Protein AF-A0A9D2SGF0-F1 (afdb_monomer)

Radius of gyration: 11.98 Å; Cα contacts (8 Å, |Δi|>4): 208; chains: 1; bounding box: 24×26×34 Å

Mean predicted aligned error: 2.33 Å

Foldseek 3Di:
DDAAEEEEEEEDQQPFLLVVLLVCVVVVPRHQYEYEYLDPSSQVSNVVSPHPYYDYHQVVLLVRVVRHPHYDYPPQQLDACGPVRSRHPSSND

Sequence (93 aa):
MKQKKLLVIDGQGGRMGAALVSQCKAVGLPVQIIAVGANSAATTAMLKAGADAGATGENPVVVNARDADVICGPMGILTANALWGEITPAMAA

Structure (mmCIF, N/CA/C/O backbone):
data_AF-A0A9D2SGF0-F1
#
_entry.id   AF-A0A9D2SGF0-F1
#
loop_
_atom_site.group_PDB
_atom_site.id
_atom_site.type_symbol
_atom_site.label_atom_id
_atom_site.label_alt_id
_atom_site.label_comp_id
_atom_site.label_asym_id
_atom_site.label_entity_id
_atom_site.label_seq_id
_atom_site.pdbx_PDB_ins_code
_atom_site.Cartn_x
_atom_site.Cartn_y
_atom_site.Cartn_z
_atom_site.occupancy
_atom_site.B_iso_or_equiv
_atom_site.auth_seq_id
_atom_site.auth_comp_id
_atom_site.auth_asym_id
_atom_site.auth_atom_id
_atom_site.pdbx_PDB_model_num
ATOM 1 N N . MET A 1 1 ? -13.944 -5.591 19.385 1.00 64.50 1 MET A N 1
ATOM 2 C CA . MET A 1 1 ? -14.023 -5.874 17.932 1.00 64.50 1 MET A CA 1
ATOM 3 C C . MET A 1 1 ? -12.679 -5.527 17.311 1.00 64.50 1 MET A C 1
ATOM 5 O O . MET A 1 1 ? -12.079 -4.560 17.763 1.00 64.50 1 MET A O 1
ATOM 9 N N . LYS A 1 2 ? -12.178 -6.310 16.346 1.00 78.50 2 LYS A N 1
ATOM 10 C CA . LYS A 1 2 ? -10.927 -5.985 15.638 1.00 78.50 2 LYS A CA 1
ATOM 11 C C . LYS A 1 2 ? -11.146 -4.713 14.805 1.00 78.50 2 LYS A C 1
ATOM 13 O O . LYS A 1 2 ? -12.184 -4.593 14.157 1.00 78.50 2 LYS A O 1
ATOM 18 N N . GLN A 1 3 ? -10.213 -3.762 14.859 1.00 88.56 3 GLN A N 1
ATOM 19 C CA . GLN A 1 3 ? -10.245 -2.577 13.999 1.00 88.56 3 GLN A CA 1
ATOM 20 C C . GLN A 1 3 ? -10.044 -3.010 12.541 1.00 88.56 3 GLN A C 1
ATOM 22 O O . GLN A 1 3 ? -9.145 -3.803 12.265 1.00 88.56 3 GLN A O 1
ATOM 27 N N . LYS A 1 4 ? -10.893 -2.523 11.628 1.00 96.38 4 LYS A N 1
ATOM 28 C CA . LYS A 1 4 ? -10.795 -2.857 10.200 1.00 96.38 4 LYS A CA 1
ATOM 29 C C . LYS A 1 4 ? -9.565 -2.198 9.567 1.00 96.38 4 LYS A C 1
ATOM 31 O O . LYS A 1 4 ? -9.264 -1.048 9.890 1.00 96.38 4 LYS A O 1
ATOM 36 N N . LYS A 1 5 ? -8.901 -2.900 8.649 1.00 97.69 5 LYS A N 1
ATOM 37 C CA . LYS A 1 5 ? -7.679 -2.491 7.946 1.00 97.69 5 LYS A CA 1
ATOM 38 C C . LYS A 1 5 ? -7.974 -2.172 6.478 1.00 97.69 5 LYS A C 1
ATOM 40 O O . LYS A 1 5 ? -8.343 -3.057 5.708 1.00 97.69 5 LYS A O 1
ATOM 45 N N . LEU A 1 6 ? -7.771 -0.912 6.096 1.00 98.50 6 LEU A N 1
ATOM 46 C CA . LEU A 1 6 ? -7.777 -0.436 4.714 1.00 98.50 6 LEU A CA 1
ATOM 47 C C . LEU A 1 6 ? -6.330 -0.303 4.232 1.00 98.50 6 LEU A C 1
ATOM 49 O O . LEU A 1 6 ? -5.590 0.561 4.703 1.00 98.50 6 LEU A O 1
ATOM 53 N N . LEU A 1 7 ? -5.930 -1.148 3.289 1.00 98.69 7 LEU A N 1
ATOM 54 C CA . LEU A 1 7 ? -4.655 -1.026 2.594 1.00 98.69 7 LEU A CA 1
ATOM 55 C C . LEU A 1 7 ? -4.840 -0.140 1.360 1.00 98.69 7 LEU A C 1
ATOM 57 O O . LEU A 1 7 ? -5.623 -0.466 0.472 1.00 98.69 7 LEU A O 1
ATOM 61 N N . VAL A 1 8 ? -4.108 0.968 1.290 1.00 98.62 8 VAL A N 1
ATOM 62 C CA . VAL A 1 8 ? -4.059 1.833 0.110 1.00 98.62 8 VAL A CA 1
ATOM 63 C C . VAL A 1 8 ? -2.730 1.607 -0.593 1.00 98.62 8 VAL A C 1
ATOM 65 O O . VAL A 1 8 ? -1.678 1.911 -0.030 1.00 98.62 8 VAL A O 1
ATOM 68 N N . ILE A 1 9 ? -2.781 1.061 -1.805 1.00 98.56 9 ILE A N 1
ATOM 69 C CA . ILE A 1 9 ? -1.616 0.863 -2.666 1.00 98.56 9 ILE A CA 1
ATOM 70 C C . ILE A 1 9 ? -1.637 1.944 -3.737 1.00 98.56 9 ILE A C 1
ATOM 72 O O . ILE A 1 9 ? -2.655 2.147 -4.393 1.00 98.56 9 ILE A O 1
ATOM 76 N N . ASP A 1 10 ? -0.519 2.629 -3.941 1.00 98.25 10 ASP A N 1
ATOM 77 C CA . ASP A 1 10 ? -0.384 3.562 -5.059 1.00 98.25 10 ASP A CA 1
ATOM 78 C C . ASP A 1 10 ? 1.032 3.524 -5.636 1.00 98.25 10 ASP A C 1
ATOM 80 O O . ASP A 1 10 ? 1.998 3.192 -4.949 1.00 98.25 10 ASP A O 1
ATOM 84 N N . GLY A 1 11 ? 1.157 3.878 -6.906 1.00 96.12 11 GLY A N 1
ATOM 85 C CA . GLY A 1 11 ? 2.434 4.132 -7.563 1.00 96.12 11 GLY A CA 1
ATOM 86 C C . GLY A 1 11 ? 2.530 5.591 -7.989 1.00 96.12 11 GLY A C 1
ATOM 87 O O . GLY A 1 11 ? 1.857 6.457 -7.435 1.00 96.12 11 GLY A O 1
ATOM 88 N N . GLN A 1 12 ? 3.393 5.889 -8.959 1.00 91.94 12 GLN A N 1
ATOM 89 C CA . GLN A 1 12 ? 3.374 7.128 -9.757 1.00 91.94 12 GLN A CA 1
ATOM 90 C C . GLN A 1 12 ? 3.011 8.409 -8.972 1.00 91.94 12 GLN A C 1
ATOM 92 O O . GLN A 1 12 ? 1.963 9.032 -9.163 1.00 91.94 12 GLN A O 1
ATOM 97 N N . GLY A 1 13 ? 3.890 8.822 -8.056 1.00 91.75 13 GLY A N 1
ATOM 98 C CA . GLY A 1 13 ? 3.732 10.058 -7.279 1.00 91.75 13 GLY A CA 1
ATOM 99 C C . GLY A 1 13 ? 2.599 10.076 -6.236 1.00 91.75 13 GLY A C 1
ATOM 100 O O . GLY A 1 13 ? 2.477 11.073 -5.531 1.00 91.75 13 GLY A O 1
ATOM 101 N N . GLY A 1 14 ? 1.785 9.021 -6.103 1.00 94.56 14 GLY A N 1
ATOM 102 C CA . GLY A 1 14 ? 0.857 8.809 -4.980 1.00 94.56 14 GLY A CA 1
ATOM 103 C C . GLY A 1 14 ? -0.396 9.677 -4.939 1.00 94.56 14 GLY A C 1
ATOM 104 O O . GLY A 1 14 ? -1.018 9.792 -3.882 1.00 94.56 14 GLY A O 1
ATOM 105 N N . ARG A 1 15 ? -0.739 10.371 -6.031 1.00 95.81 15 ARG A N 1
ATOM 106 C CA . ARG A 1 15 ? -1.817 11.378 -6.023 1.00 95.81 15 ARG A CA 1
ATOM 107 C C . ARG A 1 15 ? -3.197 10.766 -5.791 1.00 95.81 15 ARG A C 1
ATOM 109 O O . ARG A 1 15 ? -4.009 11.372 -5.095 1.00 95.81 15 ARG A O 1
ATOM 116 N N . MET A 1 16 ? -3.467 9.590 -6.359 1.00 96.75 16 MET A N 1
ATOM 117 C CA . MET A 1 16 ? -4.773 8.938 -6.223 1.00 96.75 16 MET A CA 1
ATOM 118 C C . MET A 1 16 ? -4.956 8.362 -4.819 1.00 96.75 16 MET A C 1
ATOM 120 O O . MET A 1 16 ? -5.980 8.606 -4.182 1.00 96.75 16 MET A O 1
ATOM 124 N N . GLY A 1 17 ? -3.940 7.671 -4.310 1.00 98.06 17 GLY A N 1
ATOM 125 C CA . GLY A 1 17 ? -3.884 7.160 -2.951 1.00 98.06 17 GLY A CA 1
ATOM 126 C C . GLY A 1 17 ? -4.008 8.287 -1.935 1.00 98.06 17 GLY A C 1
ATOM 127 O O . GLY A 1 17 ? -4.834 8.198 -1.035 1.00 98.06 17 GLY A O 1
ATOM 128 N N . ALA A 1 18 ? -3.274 9.391 -2.108 1.00 98.62 18 ALA A N 1
ATOM 129 C CA . ALA A 1 18 ? -3.379 10.554 -1.227 1.00 98.62 18 ALA A CA 1
ATOM 130 C C . ALA A 1 18 ? -4.802 11.138 -1.201 1.00 98.62 18 ALA A C 1
ATOM 132 O O . ALA A 1 18 ? -5.336 11.392 -0.124 1.00 98.62 18 ALA A O 1
ATOM 133 N N . ALA A 1 19 ? -5.449 11.291 -2.363 1.00 98.44 19 ALA A N 1
ATOM 134 C CA . ALA A 1 19 ? -6.826 11.777 -2.431 1.00 98.44 19 ALA A CA 1
ATOM 135 C C . ALA A 1 19 ? -7.808 10.847 -1.697 1.00 98.44 19 ALA A C 1
ATOM 137 O O . ALA A 1 19 ? -8.653 11.323 -0.938 1.00 98.44 19 ALA A O 1
ATOM 138 N N . LEU A 1 20 ? -7.666 9.530 -1.877 1.00 98.06 20 LEU A N 1
ATOM 139 C CA . LEU A 1 20 ? -8.492 8.534 -1.195 1.00 98.06 20 LEU A CA 1
ATOM 140 C C . LEU A 1 20 ? -8.284 8.573 0.324 1.00 98.06 20 LEU A C 1
ATOM 142 O O . LEU A 1 20 ? -9.255 8.644 1.074 1.00 98.06 20 LEU A O 1
ATOM 146 N N . VAL A 1 21 ? -7.028 8.605 0.780 1.00 98.62 21 VAL A N 1
ATOM 147 C CA . VAL A 1 21 ? -6.683 8.713 2.204 1.00 98.62 21 VAL A CA 1
ATOM 148 C C . VAL A 1 21 ? -7.299 9.973 2.814 1.00 98.62 21 VAL A C 1
ATOM 150 O O . VAL A 1 21 ? -7.982 9.879 3.834 1.00 98.62 21 VAL A O 1
ATOM 153 N N . SER A 1 22 ? -7.122 11.138 2.180 1.00 98.56 22 SER A N 1
ATOM 154 C CA . SER A 1 22 ? -7.681 12.397 2.679 1.00 98.56 22 SER A CA 1
ATOM 155 C C . SER A 1 22 ? -9.206 12.363 2.766 1.00 98.56 22 SER A C 1
ATOM 157 O O . SER A 1 22 ? -9.758 12.833 3.757 1.00 98.56 22 SER A O 1
ATOM 159 N N . GLN A 1 23 ? -9.897 11.777 1.784 1.00 98.19 23 GLN A N 1
ATOM 160 C CA . GLN A 1 23 ? -11.356 11.638 1.827 1.00 98.19 23 GLN A CA 1
ATOM 161 C C . GLN A 1 23 ? -11.807 10.703 2.953 1.00 98.19 23 GLN A C 1
ATOM 163 O O . GLN A 1 23 ? -12.701 11.065 3.716 1.00 98.19 23 GLN A O 1
ATOM 168 N N . CYS A 1 24 ? -11.162 9.542 3.117 1.00 97.81 24 CYS A N 1
ATOM 169 C CA . CYS A 1 24 ? -11.457 8.615 4.212 1.00 97.81 24 CYS A CA 1
ATOM 170 C C . CYS A 1 24 ? -11.258 9.266 5.587 1.00 97.81 24 CYS A C 1
ATOM 172 O O . CYS A 1 24 ? -12.084 9.078 6.483 1.00 97.81 24 CYS A O 1
ATOM 174 N N . LYS A 1 25 ? -10.187 10.054 5.756 1.00 97.56 25 LYS A N 1
ATOM 175 C CA . LYS A 1 25 ? -9.941 10.802 6.995 1.00 97.56 25 LYS A CA 1
ATOM 176 C C . LYS A 1 25 ? -10.950 11.933 7.195 1.00 97.56 25 LYS A C 1
ATOM 178 O O . LYS A 1 25 ? -11.442 12.092 8.308 1.00 97.56 25 LYS A O 1
ATOM 183 N N . ALA A 1 26 ? -11.315 12.664 6.141 1.00 98.00 26 ALA A N 1
A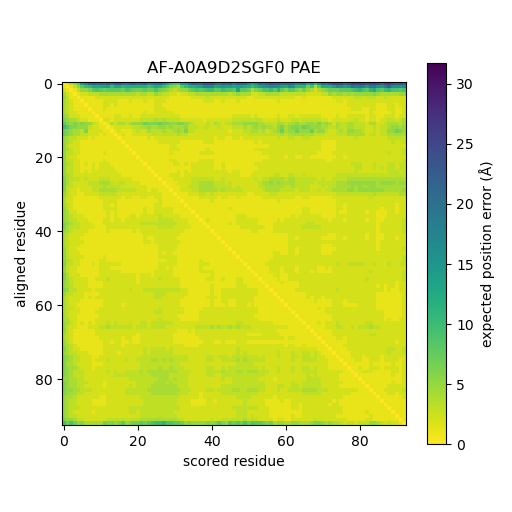TOM 184 C CA . ALA A 1 26 ? -12.287 13.757 6.213 1.00 98.00 26 ALA A CA 1
ATOM 185 C C . ALA A 1 26 ? -13.682 13.290 6.657 1.00 98.00 26 ALA A C 1
ATOM 187 O O . ALA A 1 26 ? -14.337 13.981 7.432 1.00 98.00 26 ALA A O 1
ATOM 188 N N . VAL A 1 27 ? -14.125 12.106 6.217 1.00 97.50 27 VAL A N 1
ATOM 189 C CA . VAL A 1 27 ? -15.410 11.522 6.649 1.00 97.50 27 VAL A CA 1
ATOM 190 C C . VAL A 1 27 ? -15.326 10.788 7.993 1.00 97.50 27 VAL A C 1
ATOM 192 O O . VAL A 1 27 ? -16.317 10.214 8.437 1.00 97.50 27 VAL A O 1
ATOM 195 N N . GLY A 1 28 ? -14.154 10.770 8.639 1.00 96.25 28 GLY A N 1
ATOM 196 C CA . GLY A 1 28 ? -13.954 10.101 9.924 1.00 96.25 28 GLY A CA 1
ATOM 197 C C . GLY A 1 28 ? -14.143 8.584 9.859 1.00 96.25 28 GLY A C 1
ATOM 198 O O . GLY A 1 28 ? -14.659 7.993 10.807 1.00 96.25 28 GLY A O 1
ATOM 199 N N . LEU A 1 29 ? -13.769 7.944 8.743 1.00 95.81 29 LEU A N 1
ATOM 200 C CA . LEU A 1 29 ? -13.970 6.507 8.563 1.00 95.81 29 LEU A CA 1
ATOM 201 C C . LEU A 1 29 ? -13.209 5.722 9.657 1.00 95.81 29 LEU A C 1
ATOM 203 O O . LEU A 1 29 ? -11.987 5.864 9.753 1.00 95.81 29 LEU A O 1
ATOM 207 N N . PRO A 1 30 ? -13.879 4.876 10.470 1.00 95.19 30 PRO A N 1
ATOM 208 C CA . PRO A 1 30 ? -13.269 4.218 11.628 1.00 95.19 30 PRO A CA 1
ATOM 209 C C . PRO A 1 30 ? -12.470 2.966 11.222 1.00 95.19 30 PRO A C 1
ATOM 211 O O . PRO A 1 30 ? -12.766 1.845 11.640 1.00 95.19 30 PRO A O 1
ATOM 214 N N . VAL A 1 31 ? -11.457 3.153 10.378 1.00 96.69 31 VAL A N 1
ATOM 215 C CA . VAL A 1 31 ? -10.549 2.109 9.883 1.00 96.69 31 VAL A CA 1
ATOM 216 C C . VAL A 1 31 ? -9.100 2.536 10.085 1.00 96.69 31 VAL A C 1
ATOM 218 O O . VAL A 1 31 ? -8.787 3.726 10.073 1.00 96.69 31 VAL A O 1
ATOM 221 N N . GLN A 1 32 ? -8.211 1.564 10.255 1.00 98.00 32 GLN A N 1
ATOM 222 C CA . GLN A 1 32 ? -6.776 1.796 10.169 1.00 98.00 32 GLN A CA 1
ATOM 223 C C . GLN A 1 32 ? -6.376 1.835 8.691 1.00 98.00 32 GLN A C 1
ATOM 225 O O . GLN A 1 32 ? -6.615 0.873 7.962 1.00 98.00 32 GLN A O 1
ATOM 230 N N . ILE A 1 33 ? -5.771 2.934 8.253 1.00 98.69 33 ILE A N 1
ATOM 231 C CA . ILE A 1 33 ? -5.332 3.154 6.876 1.00 98.69 33 ILE A CA 1
ATOM 232 C C . ILE A 1 33 ? -3.825 2.908 6.789 1.00 98.69 33 ILE A C 1
ATOM 234 O O . ILE A 1 33 ? -3.034 3.666 7.352 1.00 98.69 33 ILE A O 1
ATOM 238 N N . ILE A 1 34 ? -3.428 1.870 6.056 1.00 98.62 34 ILE A N 1
ATOM 239 C CA . ILE A 1 34 ? -2.026 1.546 5.774 1.00 98.62 34 ILE A CA 1
ATOM 240 C C . ILE A 1 34 ? -1.704 1.969 4.346 1.00 98.62 34 ILE A C 1
ATOM 242 O O . ILE A 1 34 ? -2.313 1.472 3.404 1.00 98.62 34 ILE A O 1
ATOM 246 N N . ALA A 1 35 ? -0.742 2.871 4.181 1.00 98.69 35 ALA A N 1
ATOM 247 C CA . ALA A 1 35 ? -0.299 3.348 2.879 1.00 98.69 35 ALA A CA 1
ATOM 248 C C . ALA A 1 35 ? 0.934 2.578 2.397 1.00 98.69 35 ALA A C 1
ATOM 250 O O . ALA A 1 35 ? 2.011 2.686 2.983 1.00 98.69 35 ALA A O 1
ATOM 251 N N . VAL A 1 36 ? 0.810 1.836 1.300 1.00 98.75 36 VAL A N 1
ATOM 252 C CA . VAL A 1 36 ? 1.948 1.166 0.673 1.00 98.75 36 VAL A CA 1
ATOM 253 C C . VAL A 1 36 ? 2.191 1.743 -0.710 1.00 98.75 36 VAL A C 1
ATOM 255 O O . VAL A 1 36 ? 1.442 1.494 -1.648 1.00 98.75 36 VAL A O 1
ATOM 258 N N . GLY A 1 37 ? 3.250 2.533 -0.845 1.00 98.50 37 GLY A N 1
ATOM 259 C CA . GLY A 1 37 ? 3.675 3.014 -2.151 1.00 98.50 37 GLY A CA 1
ATOM 260 C C . GLY A 1 37 ? 4.536 1.977 -2.865 1.00 98.50 37 GLY A C 1
ATOM 261 O O . GLY A 1 37 ? 5.435 1.384 -2.266 1.00 98.50 37 GLY A O 1
ATOM 262 N N . ALA A 1 38 ? 4.337 1.813 -4.168 1.00 97.75 38 ALA A N 1
ATOM 263 C CA . ALA A 1 38 ? 5.287 1.089 -5.010 1.00 97.75 38 ALA A CA 1
ATOM 264 C C . ALA A 1 38 ? 6.636 1.839 -5.118 1.00 97.75 38 ALA A C 1
ATOM 266 O O . ALA A 1 38 ? 7.683 1.237 -5.339 1.00 97.75 38 ALA A O 1
ATOM 267 N N . ASN A 1 39 ? 6.625 3.152 -4.857 1.00 96.81 39 ASN A N 1
ATOM 268 C CA . ASN A 1 39 ? 7.800 4.009 -4.715 1.00 96.81 39 ASN A CA 1
ATOM 269 C C . ASN A 1 39 ? 7.675 4.937 -3.487 1.00 96.81 39 ASN A C 1
ATOM 271 O O . ASN A 1 39 ? 6.592 5.128 -2.927 1.00 96.81 39 ASN A O 1
ATOM 275 N N . SER A 1 40 ? 8.791 5.541 -3.068 1.00 97.50 40 SER A N 1
ATOM 276 C CA . SER A 1 40 ? 8.858 6.343 -1.836 1.00 97.50 40 SER A CA 1
ATOM 277 C C . SER A 1 40 ? 8.053 7.644 -1.904 1.00 97.50 40 SER A C 1
ATOM 279 O O . SER A 1 40 ? 7.520 8.096 -0.884 1.00 97.50 40 SER A O 1
ATOM 281 N N . ALA A 1 41 ? 7.926 8.243 -3.091 1.00 98.00 41 ALA A N 1
ATOM 282 C CA . ALA A 1 41 ? 7.128 9.449 -3.287 1.00 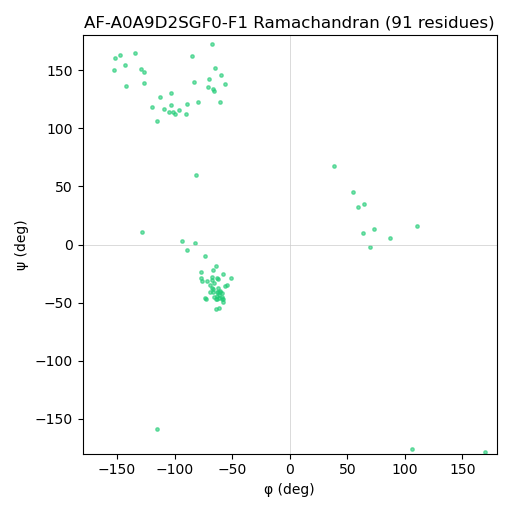98.00 41 ALA A CA 1
ATOM 283 C C . ALA A 1 41 ? 5.637 9.160 -3.072 1.00 98.00 41 ALA A C 1
ATOM 285 O O . ALA A 1 41 ? 4.961 9.937 -2.396 1.00 98.00 41 ALA A O 1
ATOM 286 N N . ALA A 1 42 ? 5.150 8.017 -3.563 1.00 98.38 42 ALA A N 1
ATOM 287 C CA . ALA A 1 42 ? 3.768 7.602 -3.379 1.00 98.38 42 ALA A CA 1
ATOM 288 C C . ALA A 1 42 ? 3.429 7.363 -1.900 1.00 98.38 42 ALA A C 1
ATOM 290 O O . ALA A 1 42 ? 2.450 7.910 -1.389 1.00 98.38 42 ALA A O 1
ATOM 291 N N . THR A 1 43 ? 4.294 6.641 -1.182 1.00 98.69 43 THR A N 1
ATOM 292 C CA . THR A 1 43 ? 4.158 6.431 0.269 1.00 98.69 43 THR A CA 1
ATOM 293 C C . THR A 1 43 ? 4.124 7.758 1.024 1.00 98.69 43 THR A C 1
ATOM 295 O O . THR A 1 43 ? 3.251 7.985 1.861 1.00 98.69 43 THR A O 1
ATOM 298 N N . THR A 1 44 ? 5.045 8.670 0.700 1.00 98.75 44 THR A N 1
ATOM 299 C CA . THR A 1 44 ? 5.136 9.984 1.352 1.00 98.75 44 THR A CA 1
ATOM 300 C C . THR A 1 44 ? 3.884 10.825 1.109 1.00 98.75 44 THR A C 1
ATOM 302 O O . THR A 1 44 ? 3.411 11.493 2.028 1.00 98.75 44 THR A O 1
ATOM 305 N N . ALA A 1 45 ? 3.333 10.801 -0.107 1.00 98.75 45 ALA A N 1
ATOM 306 C CA . ALA A 1 45 ? 2.111 11.529 -0.440 1.00 98.75 45 ALA A CA 1
ATOM 307 C C . ALA A 1 45 ? 0.919 11.041 0.398 1.00 98.75 45 ALA A C 1
ATOM 309 O O . ALA A 1 45 ? 0.208 11.850 0.991 1.00 98.75 45 ALA A O 1
ATOM 310 N N . MET A 1 46 ? 0.744 9.724 0.514 1.00 98.69 46 MET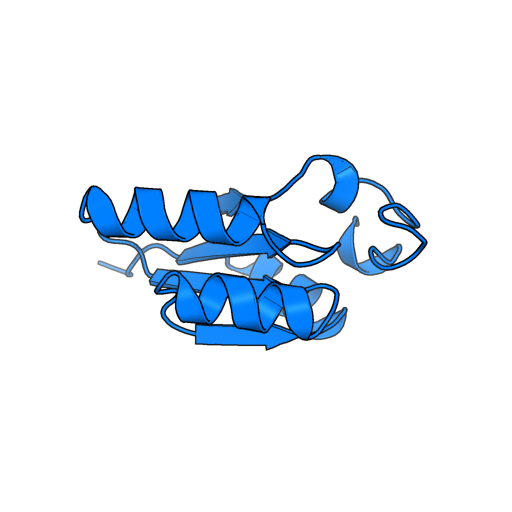 A N 1
ATOM 311 C CA . MET A 1 46 ? -0.331 9.126 1.309 1.00 98.69 46 MET A CA 1
ATOM 312 C C . MET A 1 46 ? -0.166 9.356 2.819 1.00 98.69 46 MET A C 1
ATOM 314 O O . MET A 1 46 ? -1.146 9.619 3.513 1.00 98.69 46 MET A O 1
ATOM 318 N N . LEU A 1 47 ? 1.064 9.321 3.341 1.00 98.69 47 LEU A N 1
ATOM 319 C CA . LEU A 1 47 ? 1.337 9.667 4.741 1.00 98.69 47 LEU A CA 1
ATOM 320 C C . LEU A 1 47 ? 0.995 11.132 5.037 1.00 98.69 47 LEU A C 1
ATOM 322 O O . LEU A 1 47 ? 0.318 11.417 6.020 1.00 98.69 47 LEU A O 1
ATOM 326 N N . LYS A 1 48 ? 1.381 12.063 4.154 1.00 98.62 48 LYS A N 1
ATOM 327 C CA . LYS A 1 48 ? 1.005 13.485 4.272 1.00 98.62 48 LYS A CA 1
ATOM 328 C C . LYS A 1 48 ? -0.507 13.706 4.194 1.00 98.62 48 LYS A C 1
A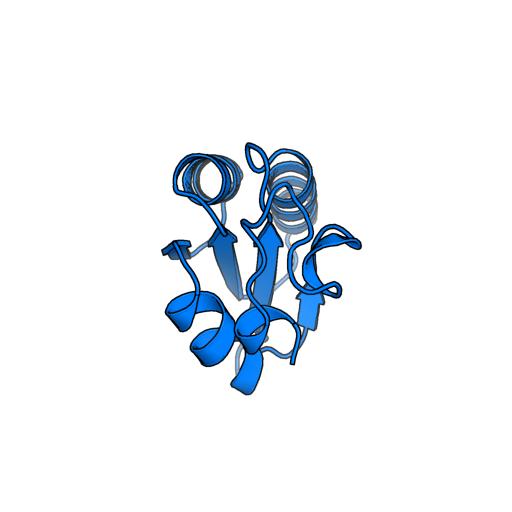TOM 330 O O . LYS A 1 48 ? -1.010 14.644 4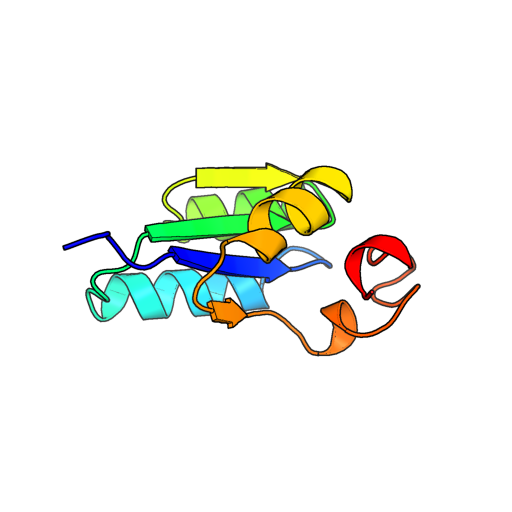.803 1.00 98.62 48 LYS A O 1
ATOM 335 N N . ALA A 1 49 ? -1.222 12.846 3.471 1.00 98.69 49 ALA A N 1
ATOM 336 C CA . ALA A 1 49 ? -2.680 12.851 3.399 1.00 98.69 49 ALA A CA 1
ATOM 337 C C . ALA A 1 49 ? -3.368 12.317 4.669 1.00 98.69 49 ALA A C 1
ATOM 339 O O . ALA A 1 49 ? -4.585 12.464 4.795 1.00 98.69 49 ALA A O 1
ATOM 340 N N . GLY A 1 50 ? -2.608 11.727 5.599 1.00 98.38 50 GLY A N 1
ATOM 341 C CA . GLY A 1 50 ? -3.082 11.304 6.914 1.00 98.38 50 GLY A CA 1
ATOM 342 C C . GLY A 1 50 ? -3.150 9.793 7.129 1.00 98.38 50 GLY A C 1
ATOM 343 O O . GLY A 1 50 ? -3.836 9.374 8.052 1.00 98.38 50 GLY A O 1
ATOM 344 N N . ALA A 1 51 ? -2.503 8.957 6.309 1.00 98.62 51 ALA A N 1
ATOM 345 C CA . ALA A 1 51 ? -2.452 7.514 6.573 1.00 98.62 51 ALA A CA 1
ATOM 346 C C . ALA A 1 51 ? -1.794 7.211 7.936 1.00 98.62 51 ALA A C 1
ATOM 348 O O . ALA A 1 51 ? -0.878 7.916 8.355 1.00 98.62 51 ALA A O 1
ATOM 349 N N . ASP A 1 52 ? -2.247 6.158 8.622 1.00 98.50 52 ASP A N 1
ATOM 350 C CA . ASP A 1 52 ? -1.830 5.852 10.001 1.00 98.50 52 ASP A CA 1
ATOM 351 C C . ASP A 1 52 ? -0.431 5.222 10.067 1.00 98.50 52 ASP A C 1
ATOM 353 O O . ASP A 1 52 ? 0.290 5.370 11.051 1.00 98.50 52 ASP A O 1
ATOM 357 N N . ALA A 1 53 ? -0.045 4.507 9.013 1.00 98.38 53 ALA A N 1
ATOM 358 C CA . ALA A 1 53 ? 1.282 3.937 8.840 1.00 98.38 53 ALA A CA 1
ATOM 359 C C . ALA A 1 53 ? 1.606 3.809 7.350 1.00 98.38 53 ALA A C 1
ATOM 361 O O . ALA A 1 53 ? 0.704 3.802 6.506 1.00 98.38 53 ALA A O 1
ATOM 362 N N . GLY A 1 54 ? 2.894 3.689 7.022 1.00 98.31 54 GLY A N 1
ATOM 363 C CA . GLY A 1 54 ? 3.314 3.560 5.636 1.00 98.31 54 GLY A CA 1
ATOM 364 C C . GLY A 1 54 ? 4.617 2.803 5.433 1.00 98.31 54 GLY A C 1
ATOM 365 O O . GLY A 1 54 ? 5.501 2.812 6.287 1.00 98.31 54 GLY A O 1
ATOM 366 N N . ALA A 1 55 ? 4.719 2.140 4.285 1.00 98.62 55 ALA A N 1
ATOM 367 C CA . ALA A 1 55 ? 5.888 1.381 3.853 1.00 98.62 55 ALA A CA 1
ATOM 368 C C . ALA A 1 55 ? 6.020 1.438 2.322 1.00 98.62 55 ALA A C 1
ATOM 370 O O . ALA A 1 55 ? 5.075 1.805 1.632 1.00 98.62 55 ALA A O 1
ATOM 371 N N . THR A 1 56 ? 7.194 1.106 1.781 1.00 98.62 56 THR A N 1
ATOM 372 C CA . THR A 1 56 ? 7.467 1.199 0.335 1.00 98.62 56 THR A CA 1
ATOM 373 C C . THR A 1 56 ? 7.998 -0.118 -0.221 1.00 98.62 56 THR A C 1
ATOM 375 O O . THR A 1 56 ? 8.870 -0.727 0.397 1.00 98.62 56 THR A O 1
ATOM 378 N N . GLY A 1 57 ? 7.537 -0.503 -1.412 1.00 97.88 57 GLY A N 1
ATOM 379 C CA . GLY A 1 57 ? 8.087 -1.609 -2.201 1.00 97.88 57 GLY A CA 1
ATOM 380 C C . GLY A 1 57 ? 7.223 -2.872 -2.219 1.00 97.88 57 GLY A C 1
ATOM 381 O O . GLY A 1 57 ? 6.121 -2.906 -1.676 1.00 97.88 57 GLY A O 1
ATOM 382 N N . GLU A 1 58 ? 7.746 -3.923 -2.855 1.00 98.25 58 GLU A N 1
ATOM 383 C CA . GLU A 1 58 ? 7.036 -5.186 -3.122 1.00 98.25 58 GLU A CA 1
ATOM 384 C C . GLU A 1 58 ? 6.596 -5.915 -1.858 1.00 98.25 58 GLU A C 1
ATOM 386 O O . GLU A 1 58 ? 5.413 -6.200 -1.681 1.00 98.25 58 GLU A O 1
ATOM 391 N N . ASN A 1 59 ? 7.528 -6.195 -0.949 1.00 98.31 59 ASN A N 1
ATOM 392 C CA . ASN A 1 59 ? 7.208 -7.012 0.216 1.00 98.31 59 ASN A CA 1
ATOM 393 C C . ASN A 1 59 ? 6.138 -6.370 1.126 1.00 98.31 59 ASN A C 1
ATOM 395 O O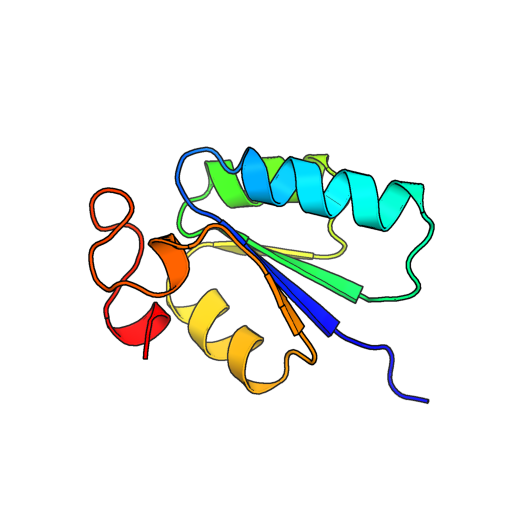 . ASN A 1 59 ? 5.235 -7.084 1.560 1.00 98.31 59 ASN A O 1
ATOM 399 N N . PRO A 1 60 ? 6.144 -5.047 1.387 1.00 98.44 60 PRO A N 1
ATOM 400 C CA . PRO A 1 60 ? 5.034 -4.401 2.081 1.00 98.44 60 PRO A CA 1
ATOM 401 C C . PRO A 1 60 ? 3.663 -4.589 1.427 1.00 98.44 60 PRO A C 1
ATOM 403 O O . PRO A 1 60 ? 2.692 -4.737 2.169 1.00 98.44 60 PRO A O 1
ATOM 406 N N . VAL A 1 61 ? 3.568 -4.618 0.091 1.00 98.25 61 VAL A N 1
ATOM 407 C CA . VAL A 1 61 ? 2.307 -4.924 -0.609 1.00 98.25 61 VAL A CA 1
ATOM 408 C C . VAL A 1 61 ? 1.888 -6.356 -0.291 1.00 98.25 61 VAL A C 1
ATOM 410 O O . VAL A 1 61 ? 0.814 -6.571 0.267 1.00 98.25 61 VAL A O 1
ATOM 413 N N . VAL A 1 62 ? 2.774 -7.323 -0.549 1.00 98.25 62 VAL A N 1
ATOM 414 C CA . VAL A 1 62 ? 2.498 -8.760 -0.378 1.00 98.25 62 VAL A CA 1
ATOM 415 C C . VAL A 1 62 ? 2.141 -9.111 1.067 1.00 98.25 62 VAL A C 1
ATOM 417 O O . VAL A 1 62 ? 1.253 -9.924 1.310 1.00 98.25 62 VAL A O 1
ATOM 420 N N . VAL A 1 63 ? 2.822 -8.516 2.048 1.00 98.31 63 VAL A N 1
ATOM 421 C CA . VAL A 1 63 ? 2.578 -8.787 3.470 1.00 98.31 63 VAL A CA 1
ATOM 422 C C . VAL A 1 63 ? 1.268 -8.161 3.936 1.00 98.31 63 VAL A C 1
ATOM 424 O O . VAL A 1 63 ? 0.488 -8.842 4.597 1.00 98.31 63 VAL A O 1
ATOM 427 N N . ASN A 1 64 ? 1.002 -6.893 3.600 1.00 98.25 64 ASN A N 1
ATOM 428 C CA . ASN A 1 64 ? -0.189 -6.199 4.097 1.00 98.25 64 ASN A CA 1
ATOM 429 C C . ASN A 1 64 ? -1.475 -6.601 3.374 1.00 98.25 64 ASN A C 1
ATOM 431 O O . ASN A 1 64 ? -2.544 -6.439 3.954 1.00 98.25 64 ASN A O 1
ATOM 435 N N . ALA A 1 65 ? -1.390 -7.097 2.137 1.00 97.94 65 ALA A N 1
ATOM 436 C CA . ALA A 1 65 ? -2.554 -7.556 1.384 1.00 97.94 65 ALA A CA 1
ATOM 437 C C . ALA A 1 65 ? -3.183 -8.824 1.988 1.00 97.94 65 ALA A C 1
ATOM 439 O O . ALA A 1 65 ? -4.389 -9.016 1.882 1.00 97.94 65 ALA A O 1
ATOM 440 N N . ARG A 1 66 ? -2.390 -9.667 2.668 1.00 96.94 66 ARG A N 1
ATOM 441 C CA . ARG A 1 66 ? -2.835 -10.960 3.229 1.00 96.94 66 ARG A CA 1
ATOM 442 C C . ARG A 1 66 ? -3.905 -10.838 4.310 1.00 96.94 66 ARG A C 1
ATOM 444 O O . ARG A 1 66 ? -4.671 -11.774 4.510 1.00 96.94 66 ARG A O 1
ATOM 451 N N . ASP A 1 67 ? -3.910 -9.732 5.045 1.00 96.56 67 ASP A N 1
ATOM 452 C CA . ASP A 1 67 ? -4.785 -9.505 6.197 1.00 96.56 67 ASP A CA 1
ATOM 453 C C . ASP A 1 67 ? -5.552 -8.174 6.121 1.00 96.56 67 ASP A C 1
ATOM 455 O O . ASP A 1 67 ? -6.151 -7.755 7.116 1.00 96.56 67 ASP A O 1
ATOM 459 N N . ALA A 1 68 ? -5.528 -7.501 4.966 1.00 97.94 68 ALA A N 1
ATOM 460 C CA . ALA 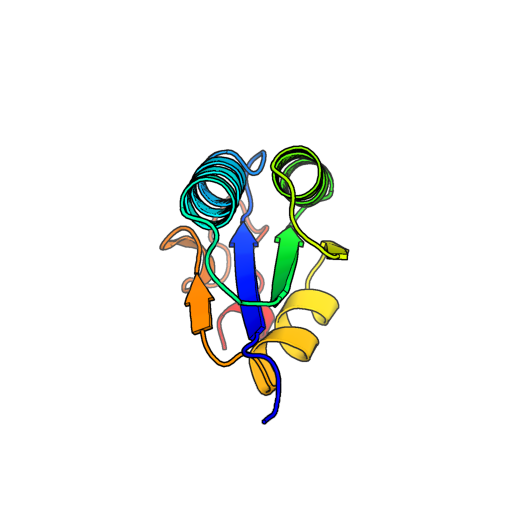A 1 68 ? -6.346 -6.322 4.712 1.00 97.94 68 ALA A CA 1
ATOM 461 C C . ALA A 1 68 ? -7.821 -6.717 4.559 1.00 97.94 68 ALA A C 1
ATOM 463 O O . ALA A 1 68 ? -8.147 -7.663 3.847 1.00 97.94 68 ALA A O 1
ATOM 464 N N . ASP A 1 69 ? -8.722 -5.959 5.188 1.00 98.19 69 ASP A N 1
ATOM 465 C CA . ASP A 1 69 ? -10.162 -6.133 4.971 1.00 98.19 69 ASP A CA 1
ATOM 466 C C . ASP A 1 69 ? -10.586 -5.536 3.620 1.00 98.19 69 ASP A C 1
ATOM 468 O O . ASP A 1 69 ? -11.526 -6.012 2.987 1.00 98.19 69 ASP A O 1
ATOM 472 N N . VAL A 1 70 ? -9.901 -4.470 3.190 1.00 97.88 70 VAL A N 1
ATOM 473 C CA . VAL A 1 70 ? -10.102 -3.799 1.902 1.00 97.88 70 VAL A CA 1
ATOM 474 C C . VAL A 1 70 ? -8.750 -3.363 1.345 1.00 97.88 70 VAL A C 1
ATOM 476 O O . VAL A 1 70 ? -7.935 -2.793 2.074 1.00 97.88 70 VAL A O 1
ATOM 479 N N . ILE A 1 71 ? -8.543 -3.581 0.046 1.00 98.19 71 ILE A N 1
ATOM 480 C CA . ILE A 1 71 ? -7.414 -3.041 -0.717 1.00 98.19 71 ILE A CA 1
ATOM 481 C C . ILE A 1 71 ? -7.961 -2.025 -1.722 1.00 98.19 71 ILE A C 1
ATOM 483 O O . ILE A 1 71 ? -8.866 -2.340 -2.492 1.00 98.19 71 ILE A O 1
ATOM 487 N N . CYS A 1 72 ? -7.411 -0.814 -1.717 1.00 97.56 72 CYS A N 1
ATOM 488 C CA . CYS A 1 72 ? -7.773 0.266 -2.630 1.00 97.56 72 CYS A CA 1
ATOM 489 C C . CYS A 1 72 ? -6.531 0.817 -3.334 1.00 97.56 72 CYS A C 1
ATOM 491 O O . CYS A 1 72 ? -5.455 0.884 -2.748 1.00 97.56 72 CYS A O 1
ATOM 493 N N . GLY A 1 73 ? -6.694 1.282 -4.569 1.00 96.62 73 GLY A N 1
ATOM 494 C CA . GLY A 1 73 ? -5.637 1.931 -5.340 1.00 96.62 73 GLY A CA 1
ATOM 495 C C . GLY A 1 73 ? -6.043 2.130 -6.799 1.00 96.62 73 GLY A C 1
ATOM 496 O O . GLY A 1 73 ? -7.174 1.798 -7.168 1.00 96.62 73 GLY A O 1
ATOM 497 N N . PRO A 1 74 ? -5.165 2.689 -7.647 1.00 95.62 74 PRO A N 1
ATOM 498 C CA . PRO A 1 74 ? -5.437 2.785 -9.075 1.00 95.62 74 PRO A CA 1
ATOM 499 C C . PRO A 1 74 ? -5.505 1.393 -9.708 1.00 95.62 74 PRO A C 1
ATOM 501 O O . PRO A 1 74 ? -4.790 0.487 -9.295 1.00 95.62 74 PRO A O 1
ATOM 504 N N . MET A 1 75 ? -6.278 1.240 -10.787 1.00 94.62 75 MET A N 1
ATOM 505 C CA . MET A 1 75 ? -6.411 -0.036 -11.516 1.00 94.62 75 MET A CA 1
ATOM 506 C C . MET A 1 75 ? -5.067 -0.684 -11.891 1.00 94.62 75 MET A C 1
ATOM 508 O O . MET A 1 75 ? -4.972 -1.906 -11.962 1.00 94.62 75 MET A O 1
ATOM 512 N N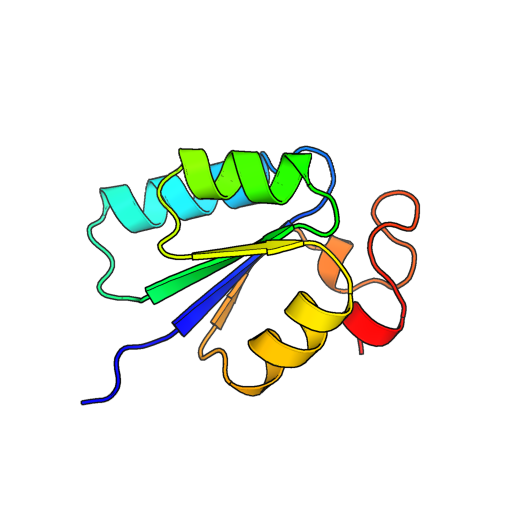 . GLY A 1 76 ? -4.020 0.123 -12.092 1.00 94.56 76 GLY A N 1
ATOM 513 C CA . GLY A 1 76 ? -2.676 -0.357 -12.406 1.0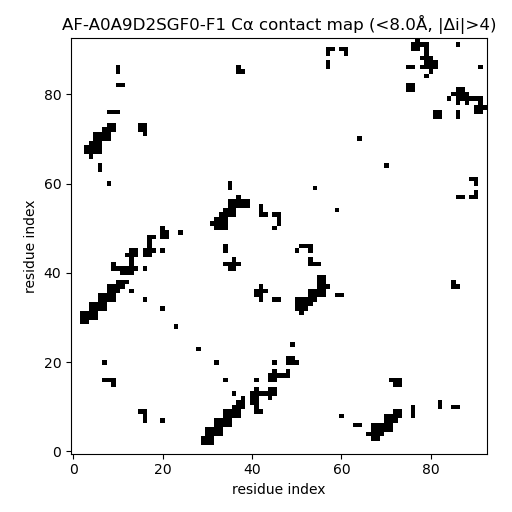0 94.56 76 GLY A CA 1
ATOM 514 C C . GLY A 1 76 ? -2.078 -1.305 -11.361 1.00 94.56 76 GLY A C 1
ATOM 515 O O . GLY A 1 76 ? -1.275 -2.146 -11.744 1.00 94.56 76 GLY A O 1
ATOM 516 N N . ILE A 1 77 ? -2.492 -1.252 -10.086 1.00 96.19 77 ILE A N 1
ATOM 517 C CA . ILE A 1 77 ? -1.965 -2.163 -9.048 1.00 96.19 77 ILE A CA 1
ATOM 518 C C . ILE A 1 77 ? -2.314 -3.636 -9.308 1.00 96.19 77 ILE A C 1
ATOM 520 O O . ILE A 1 77 ? -1.670 -4.517 -8.754 1.00 96.19 77 ILE A O 1
ATOM 524 N N . LEU A 1 78 ? -3.320 -3.901 -10.150 1.00 96.00 78 LEU A N 1
ATOM 525 C CA . LEU A 1 78 ? -3.788 -5.248 -10.493 1.00 96.00 78 LEU A CA 1
ATOM 526 C C . LEU A 1 78 ? -3.051 -5.852 -11.695 1.00 96.00 78 LEU A C 1
ATOM 528 O O . LEU A 1 78 ? -3.334 -6.977 -12.090 1.00 96.00 78 LEU A O 1
ATOM 532 N N . THR A 1 79 ? -2.169 -5.093 -12.349 1.00 97.25 79 THR A N 1
ATOM 533 C CA . THR A 1 79 ? -1.507 -5.519 -13.586 1.00 97.25 79 THR A CA 1
ATOM 534 C C . THR A 1 79 ? -0.001 -5.554 -13.383 1.00 97.25 79 THR A C 1
ATOM 536 O O . THR A 1 79 ? 0.631 -4.527 -13.144 1.00 97.25 79 THR A O 1
ATOM 539 N N . ALA A 1 80 ? 0.590 -6.740 -13.521 1.00 97.56 80 ALA A N 1
ATOM 540 C CA . ALA A 1 80 ? 2.037 -6.901 -13.472 1.00 97.56 80 ALA A CA 1
ATOM 541 C C . ALA A 1 80 ? 2.730 -6.008 -14.516 1.00 97.56 80 ALA A C 1
ATOM 543 O O . ALA A 1 80 ? 2.295 -5.905 -15.664 1.00 97.56 80 ALA A O 1
ATOM 544 N N . ASN A 1 81 ? 3.835 -5.387 -14.113 1.00 97.12 81 ASN A N 1
ATOM 545 C CA . ASN A 1 81 ? 4.639 -4.433 -14.878 1.00 97.12 81 ASN A CA 1
ATOM 546 C C . ASN A 1 81 ? 3.923 -3.122 -15.253 1.00 97.12 81 ASN A C 1
ATOM 548 O O . ASN A 1 81 ? 4.462 -2.323 -16.024 1.00 97.12 81 ASN A O 1
ATOM 552 N N . ALA A 1 82 ? 2.732 -2.858 -14.709 1.00 97.12 82 ALA A N 1
ATOM 553 C CA . ALA A 1 82 ? 2.087 -1.561 -14.862 1.00 97.12 82 ALA A CA 1
ATOM 554 C C . ALA A 1 82 ? 2.860 -0.458 -14.128 1.00 97.12 82 ALA A C 1
ATOM 556 O O . ALA A 1 82 ? 3.808 -0.712 -13.381 1.00 97.12 82 ALA A O 1
ATOM 557 N N . LEU A 1 83 ? 2.434 0.790 -14.347 1.00 95.56 83 LEU A N 1
ATOM 558 C CA . LEU A 1 83 ? 3.036 1.969 -13.718 1.00 95.56 83 LEU A CA 1
ATOM 559 C C . LEU A 1 83 ? 4.553 2.047 -13.980 1.00 95.56 83 LEU A C 1
ATOM 561 O O . LEU A 1 83 ? 5.331 2.285 -13.065 1.00 95.56 83 LEU A O 1
ATOM 565 N N . TRP A 1 84 ? 4.966 1.807 -15.231 1.00 95.44 84 TRP A N 1
ATOM 566 C CA . TRP A 1 84 ? 6.376 1.765 -15.651 1.00 95.44 84 TRP A CA 1
ATOM 567 C C . TRP A 1 84 ? 7.226 0.714 -14.917 1.00 95.44 84 TRP A C 1
ATOM 569 O O . TRP A 1 84 ? 8.419 0.913 -14.706 1.00 95.44 84 TRP A O 1
ATOM 579 N N . GLY A 1 85 ? 6.620 -0.415 -14.542 1.00 96.75 85 GLY A N 1
ATOM 580 C CA . GLY A 1 85 ? 7.311 -1.503 -13.850 1.00 96.75 85 GLY A CA 1
ATOM 581 C C . GLY A 1 85 ? 7.358 -1.361 -12.328 1.00 96.75 85 GLY A C 1
ATOM 582 O O . GLY A 1 85 ? 7.986 -2.183 -11.671 1.00 96.75 85 GLY A O 1
ATOM 583 N N . GLU A 1 86 ? 6.690 -0.358 -11.749 1.00 97.44 86 GLU A N 1
ATOM 584 C CA . GLU A 1 86 ? 6.568 -0.235 -10.292 1.00 97.44 86 GLU A CA 1
ATOM 585 C C . GLU A 1 86 ? 5.755 -1.381 -9.672 1.00 97.44 86 GLU A C 1
ATOM 587 O O . GLU A 1 86 ? 6.029 -1.789 -8.543 1.00 97.44 86 GLU A O 1
ATOM 592 N N . ILE A 1 87 ? 4.758 -1.896 -10.401 1.00 98.19 87 ILE A N 1
ATOM 593 C CA . ILE A 1 87 ? 3.945 -3.029 -9.954 1.00 98.19 87 ILE A CA 1
ATOM 594 C C . ILE A 1 87 ? 4.599 -4.318 -10.421 1.00 98.19 87 ILE A C 1
ATOM 596 O O . ILE A 1 87 ? 4.646 -4.609 -11.615 1.00 98.19 87 ILE A O 1
ATOM 600 N N . THR A 1 88 ? 5.100 -5.108 -9.483 1.00 98.19 88 THR A N 1
ATOM 601 C CA . THR A 1 88 ? 5.762 -6.371 -9.809 1.00 98.19 88 THR A CA 1
ATOM 602 C C . THR A 1 88 ? 4.746 -7.507 -9.967 1.00 98.19 88 THR A C 1
ATOM 604 O O . THR A 1 88 ? 3.618 -7.406 -9.474 1.00 98.19 88 THR A O 1
ATOM 607 N N . PRO A 1 89 ? 5.120 -8.629 -10.610 1.00 98.06 89 PRO A N 1
ATOM 608 C CA . PRO A 1 89 ? 4.259 -9.808 -10.664 1.00 98.06 89 PRO A CA 1
ATOM 609 C C . PRO A 1 89 ? 3.817 -10.312 -9.285 1.00 98.06 89 PRO A C 1
ATOM 611 O O . PRO A 1 89 ? 2.688 -10.762 -9.150 1.00 98.06 89 PRO A O 1
ATOM 614 N N . ALA A 1 90 ? 4.667 -10.201 -8.259 1.00 98.00 90 ALA A N 1
ATOM 615 C CA . ALA A 1 90 ? 4.322 -10.628 -6.904 1.00 98.00 90 ALA A CA 1
ATOM 616 C C . ALA A 1 90 ? 3.300 -9.700 -6.227 1.00 98.00 90 ALA A C 1
ATOM 618 O O . ALA A 1 90 ? 2.503 -10.170 -5.422 1.00 98.00 90 ALA A O 1
ATOM 619 N N . MET A 1 91 ? 3.303 -8.400 -6.548 1.00 97.44 91 MET A N 1
ATOM 620 C CA . MET A 1 91 ? 2.291 -7.462 -6.046 1.00 97.44 91 MET A CA 1
ATOM 621 C C . MET A 1 91 ? 0.900 -7.717 -6.642 1.00 97.44 91 MET A C 1
ATOM 623 O O . MET A 1 91 ? -0.092 -7.485 -5.960 1.00 97.44 91 MET A O 1
ATOM 627 N N . ALA A 1 92 ? 0.836 -8.141 -7.908 1.00 96.38 92 ALA A N 1
ATOM 628 C CA . ALA A 1 92 ? -0.408 -8.309 -8.667 1.00 96.38 92 ALA A CA 1
ATOM 629 C C . ALA A 1 92 ? -0.996 -9.737 -8.614 1.00 96.38 92 ALA A C 1
ATOM 631 O O . ALA A 1 92 ? -1.974 -10.007 -9.313 1.00 96.38 92 ALA A O 1
ATOM 632 N N . ALA A 1 93 ? -0.370 -10.644 -7.858 1.00 89.50 93 ALA A N 1
ATOM 633 C CA . ALA A 1 93 ? -0.734 -12.061 -7.766 1.00 89.50 93 ALA A CA 1
ATOM 634 C C . ALA A 1 93 ? -1.883 -12.350 -6.788 1.00 89.50 93 ALA A C 1
ATOM 636 O O . ALA A 1 93 ? -2.084 -11.562 -5.835 1.00 89.50 93 ALA A O 1
#

Solvent-accessible surface area (backbone atoms only — not comparable to full-atom values): 4790 Å² total; per-residue (Å²): 131,85,80,47,34,37,32,34,37,24,45,90,64,5,61,67,32,14,53,52,36,34,50,43,58,74,72,61,55,89,52,50,36,37,22,31,3,42,38,64,56,9,19,50,36,15,43,75,33,62,32,78,43,70,44,60,33,60,65,52,43,52,60,51,59,76,75,36,77,40,79,47,56,59,78,50,58,66,34,58,51,26,74,91,50,52,26,40,59,74,51,34,104

InterPro domains:
  IPR024208 Protein of unknown function DUF3842 [PF12953] (6-92)

pLDDT: mean 96.77, std 4.29, range [64.5, 98.75]

Secondary structure (DSSP, 8-state):
-PPEEEEEEE-GGGHHHHHHHHHHHHTT--EEEEEEESSHHHHHHHHHTT-SEEEESHHHHHHHHTT-SEEE--GGGGSTTHHHHTS-TTT--

Nearest PDB structures (foldseek):
  5o8q-assembly1_E  TM=7.457E-01  e=5.947E-03  Rhodococcus sp. M8
  2xaa-assembly2_A  TM=7.406E-01  e=1.390E-02  Rhodococcus ruber
  2h6e-assembly1_A  TM=6.710E-01  e=2.851E-02  Saccharolobus solfataricus P2
  4o6v-assembly1_D  TM=5.425E-01  e=3.468E-02  Brucella suis ATCC 23445
  4cql-assembly4_L  TM=4.453E-01  e=4.503E-02  Homo sapiens

Organism: NCBI:txid2838417